Protein AF-A0A947EBZ7-F1 (afdb_monomer)

Mean predicted aligned error: 15.68 Å

Radius of gyration: 31.02 Å; Cα contacts (8 Å, |Δi|>4): 102; chains: 1; bounding box: 80×45×99 Å

Sequence (165 aa):
SNILIIAGIWMVAAGWEKVYGSQGKLVTDGIYRYMRHPQYTGIFVITLGFMIQWPTLATMLLWPFVIWMYVRLAKREERDVLQQYPEYRAYMNRTPRFVPRLFVGPHSPPQTPMLLLLIIAVAVTGTVHDRALSLGPAFGAAREAGSYHECDPINHKGAHHGPQI

Secondary structure (DSSP, 8-state):
-HHHHHHHHHHHHHHHHHHHHTTTSPP-SGGGGT-S-HHHHHHHHHHHHHHHHS--HHHHHHHHHHHHHHHHHHHHHHHHHHHH-TTHHHHHHHS-SSS-GGGS-S---S--SHHHHHHHHHHHHHHHHHHHHTT-TTSSTTSGGG-------------------

pLDDT: mean 73.31, std 17.12, range [41.16, 92.62]

Nearest PDB structures (foldseek):
  6x89-assembly1_4L  TM=7.350E-01  e=6.596E+00  Vigna radiata
  7ar7-assembly1_K  TM=5.983E-01  e=7.420E+00  Arabidopsis thaliana
  8qby-assembly1_K  TM=4.920E-01  e=5.863E+00  Paracoccus denitrificans PD1222

Solvent-accessible surface area (backbone atoms only — not comparable to full-atom values): 10001 Å² total; per-residue (Å²): 80,68,69,39,33,53,53,10,52,50,31,29,52,58,38,46,55,54,54,65,71,40,76,82,52,92,79,58,60,77,72,38,49,38,11,70,35,43,34,60,41,9,51,52,36,28,53,49,17,50,36,71,73,61,76,39,74,67,52,67,58,45,50,60,52,50,50,53,52,51,54,54,48,53,56,50,52,54,50,56,47,41,73,77,35,68,70,47,55,64,49,56,76,73,24,40,59,58,66,42,52,94,82,46,73,101,77,81,77,81,97,73,58,67,70,58,53,49,54,52,52,52,58,5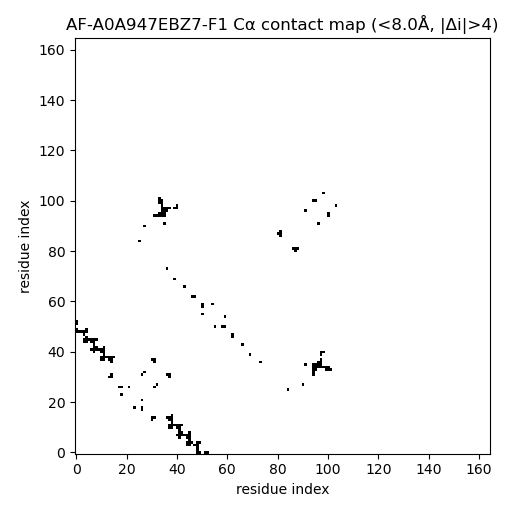8,55,53,65,63,56,62,69,62,62,77,72,56,83,74,70,64,72,64,66,72,76,72,78,76,87,89,80,82,85,78,88,80,84,79,92,77,81,85,87,82,135

Structure (mmCIF, N/CA/C/O backbone):
data_AF-A0A947EBZ7-F1
#
_entry.id   AF-A0A947EBZ7-F1
#
loop_
_atom_site.group_PDB
_atom_site.id
_atom_site.type_symbol
_atom_site.label_atom_id
_atom_site.label_alt_id
_atom_site.label_comp_id
_atom_site.label_asym_id
_atom_site.label_entity_id
_atom_site.label_seq_id
_atom_site.pdbx_PDB_ins_code
_atom_site.Cartn_x
_atom_site.Cartn_y
_atom_site.Cartn_z
_atom_site.occupancy
_atom_site.B_iso_or_equiv
_atom_site.auth_seq_id
_atom_site.auth_comp_id
_atom_site.auth_asym_id
_atom_site.auth_atom_id
_atom_site.pdbx_PDB_model_num
ATOM 1 N N . SER A 1 1 ? 0.315 -2.366 -18.846 1.00 77.00 1 SER A N 1
ATOM 2 C CA . SER A 1 1 ? 0.779 -1.7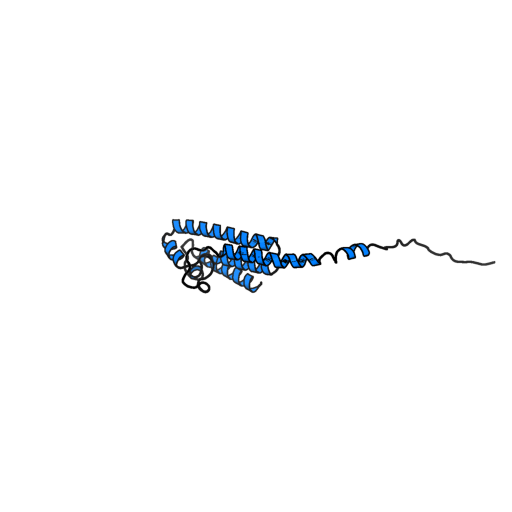06 -17.606 1.00 77.00 1 SER A CA 1
ATOM 3 C C . SER A 1 1 ? -0.085 -0.508 -17.217 1.00 77.00 1 SER 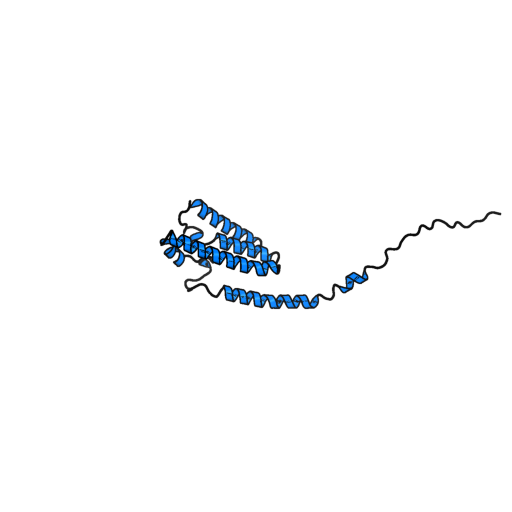A C 1
ATOM 5 O O . SER A 1 1 ? -0.487 -0.440 -16.065 1.00 77.00 1 SER A O 1
ATOM 7 N N . ASN A 1 2 ? -0.422 0.403 -18.141 1.00 87.25 2 ASN A N 1
ATOM 8 C CA . ASN A 1 2 ? -1.118 1.670 -17.838 1.00 87.25 2 ASN A CA 1
ATOM 9 C C . ASN A 1 2 ? -2.406 1.524 -17.010 1.00 87.25 2 ASN A C 1
ATOM 11 O O . ASN A 1 2 ? -2.602 2.276 -16.063 1.00 87.25 2 ASN A O 1
ATOM 15 N N . ILE A 1 3 ? -3.240 0.519 -17.302 1.00 92.19 3 ILE A N 1
ATOM 16 C CA . ILE A 1 3 ? -4.468 0.250 -16.531 1.00 92.19 3 ILE A CA 1
ATOM 17 C C . ILE A 1 3 ? -4.150 -0.046 -15.057 1.00 92.19 3 ILE A C 1
ATOM 19 O O . ILE A 1 3 ? -4.823 0.475 -14.175 1.00 92.19 3 ILE A O 1
ATOM 23 N N . LEU A 1 4 ? -3.104 -0.833 -14.781 1.00 87.75 4 LEU A N 1
ATOM 24 C CA . LEU A 1 4 ? -2.676 -1.142 -13.412 1.00 87.75 4 LEU A CA 1
ATOM 25 C C . LEU A 1 4 ? -2.188 0.121 -12.701 1.00 87.75 4 LEU A C 1
ATOM 27 O O . LEU A 1 4 ? -2.579 0.381 -11.571 1.00 87.75 4 LEU A O 1
ATOM 31 N N . ILE A 1 5 ? -1.381 0.936 -13.379 1.00 87.25 5 ILE A N 1
ATOM 32 C CA . ILE A 1 5 ? -0.846 2.178 -12.811 1.00 87.25 5 ILE A CA 1
ATOM 33 C C . ILE A 1 5 ? -1.988 3.138 -12.454 1.00 87.25 5 ILE A C 1
ATOM 35 O O . ILE A 1 5 ? -2.040 3.631 -11.330 1.00 87.25 5 ILE A O 1
ATOM 39 N N . ILE A 1 6 ? -2.944 3.339 -13.366 1.00 92.12 6 ILE A N 1
ATOM 40 C CA . ILE A 1 6 ? -4.117 4.194 -13.137 1.00 92.12 6 ILE A CA 1
ATOM 41 C C . ILE A 1 6 ? -4.977 3.641 -11.994 1.00 92.12 6 ILE A C 1
ATOM 43 O O . ILE A 1 6 ? -5.335 4.385 -11.082 1.00 92.12 6 ILE A O 1
ATOM 47 N N . ALA A 1 7 ? -5.269 2.337 -11.999 1.00 90.38 7 ALA A N 1
ATOM 48 C CA . ALA A 1 7 ? -6.051 1.699 -10.943 1.00 90.38 7 ALA A CA 1
ATOM 49 C C . ALA A 1 7 ? -5.368 1.823 -9.572 1.00 90.38 7 ALA A C 1
ATOM 51 O O . ALA A 1 7 ? -6.016 2.133 -8.574 1.00 90.38 7 ALA A O 1
ATOM 52 N N . GLY A 1 8 ? -4.052 1.625 -9.517 1.00 87.62 8 GLY A N 1
ATOM 53 C CA . GLY A 1 8 ? -3.290 1.742 -8.285 1.00 87.62 8 GLY A CA 1
ATOM 54 C C . GLY A 1 8 ? -3.192 3.185 -7.778 1.00 87.62 8 GLY A C 1
ATOM 55 O O . GLY A 1 8 ? -3.354 3.402 -6.579 1.00 87.62 8 GLY A O 1
ATOM 56 N N . ILE A 1 9 ? -3.026 4.179 -8.663 1.00 91.06 9 ILE A N 1
ATOM 57 C CA . ILE A 1 9 ? -3.091 5.606 -8.291 1.00 91.06 9 ILE A CA 1
ATOM 58 C C . ILE A 1 9 ? -4.461 5.935 -7.700 1.00 91.06 9 ILE A C 1
ATOM 60 O O . ILE A 1 9 ? -4.542 6.559 -6.642 1.00 91.06 9 ILE A O 1
ATOM 64 N N . TRP A 1 10 ? -5.534 5.468 -8.341 1.00 92.62 10 TRP A N 1
ATOM 65 C CA . TRP A 1 10 ? -6.891 5.663 -7.841 1.00 92.62 10 TRP A CA 1
ATOM 66 C C . TRP A 1 10 ? -7.080 5.056 -6.441 1.00 92.62 10 TRP A C 1
ATOM 68 O O . TRP A 1 10 ? -7.636 5.710 -5.561 1.00 92.62 10 TRP A O 1
ATOM 78 N N . MET A 1 11 ? -6.552 3.852 -6.187 1.00 87.56 11 MET A N 1
ATOM 79 C CA . MET A 1 11 ? -6.610 3.226 -4.858 1.00 87.56 11 MET A CA 1
ATOM 80 C C . MET A 1 11 ? -5.853 4.018 -3.786 1.00 87.56 11 MET A C 1
ATOM 82 O O . MET A 1 11 ? -6.334 4.126 -2.656 1.00 87.56 11 MET A O 1
ATOM 86 N N . VAL A 1 12 ? -4.684 4.573 -4.123 1.00 87.31 12 VAL A N 1
ATOM 87 C CA . VAL A 1 12 ? -3.914 5.428 -3.205 1.00 87.31 12 VAL A CA 1
ATOM 88 C C . VAL A 1 12 ? -4.694 6.699 -2.885 1.00 87.31 12 VAL A C 1
ATOM 90 O O . VAL A 1 12 ? -4.869 7.015 -1.709 1.00 87.31 12 VAL A O 1
ATOM 93 N N . ALA A 1 13 ? -5.220 7.378 -3.907 1.00 86.31 13 ALA A N 1
ATOM 94 C CA . ALA A 1 13 ? -6.002 8.598 -3.741 1.00 86.31 13 ALA A CA 1
ATOM 95 C C . ALA A 1 13 ? -7.244 8.364 -2.864 1.00 86.31 13 ALA A C 1
ATOM 97 O O . ALA A 1 13 ? -7.435 9.062 -1.870 1.00 86.31 13 ALA A O 1
ATOM 98 N N . ALA A 1 14 ? -8.025 7.319 -3.160 1.00 84.94 14 ALA A N 1
ATOM 99 C CA . ALA A 1 14 ? -9.212 6.956 -2.385 1.00 84.94 14 ALA A CA 1
ATOM 100 C C . ALA A 1 14 ? -8.879 6.566 -0.931 1.00 84.94 14 ALA A C 1
ATOM 102 O O . ALA A 1 14 ? -9.642 6.855 -0.006 1.00 84.94 14 ALA A O 1
ATOM 103 N N . GLY A 1 15 ? -7.738 5.903 -0.711 1.00 83.00 15 GLY A N 1
ATOM 104 C CA . GLY A 1 15 ? -7.257 5.556 0.626 1.00 83.00 15 GLY A CA 1
ATOM 105 C C . GLY A 1 15 ? -6.858 6.783 1.449 1.00 83.00 15 GLY A C 1
ATOM 106 O O . GLY A 1 15 ? -7.205 6.859 2.628 1.00 83.00 15 GLY A O 1
ATOM 107 N N . TRP A 1 16 ? -6.159 7.739 0.832 1.00 84.62 16 TRP A N 1
ATOM 108 C CA . TRP A 1 16 ? -5.718 8.981 1.472 1.00 84.62 16 TRP A CA 1
ATOM 109 C C . TRP A 1 16 ? -6.872 9.928 1.785 1.00 84.62 16 TRP A C 1
ATOM 111 O O . TRP A 1 16 ? -6.951 10.407 2.914 1.00 84.62 16 TRP A O 1
ATOM 121 N N . GLU A 1 17 ? -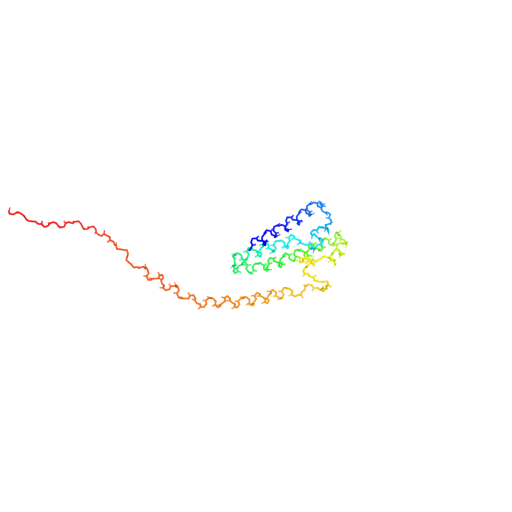7.793 10.151 0.845 1.00 84.62 17 GLU A N 1
ATOM 122 C CA . GLU A 1 17 ? -8.967 11.012 1.051 1.00 84.62 17 GLU A CA 1
ATOM 123 C C . GLU A 1 17 ? -9.732 10.614 2.321 1.00 84.62 17 GLU A C 1
ATOM 125 O O . GLU A 1 17 ? -10.079 11.452 3.155 1.00 84.62 17 GLU A O 1
ATOM 130 N N . LYS A 1 18 ? -9.914 9.306 2.521 1.00 83.56 18 LYS A N 1
ATOM 131 C CA . LYS A 1 18 ? -10.611 8.759 3.684 1.00 83.56 18 LYS A CA 1
ATOM 132 C C . LYS A 1 18 ? -9.839 8.914 4.996 1.00 83.56 18 LYS A C 1
ATOM 134 O O . LYS A 1 18 ? -10.460 9.224 6.007 1.00 83.56 18 LYS A O 1
ATOM 139 N N . VAL A 1 19 ? -8.519 8.717 4.998 1.00 79.94 19 VAL A N 1
ATOM 140 C CA . VAL A 1 19 ? -7.691 8.825 6.219 1.00 79.94 19 VAL A CA 1
ATOM 141 C C . VAL A 1 19 ? -7.518 10.277 6.652 1.00 79.94 19 VAL A C 1
ATOM 143 O O . VAL A 1 19 ? -7.682 10.588 7.828 1.00 79.94 19 VAL A O 1
ATOM 146 N N . TYR A 1 20 ? -7.228 11.184 5.718 1.00 78.75 20 TYR A N 1
ATOM 147 C CA . TYR A 1 20 ? -7.087 12.606 6.038 1.00 78.75 20 TYR A CA 1
ATOM 148 C C . TYR A 1 20 ? -8.436 13.245 6.383 1.00 78.75 20 TYR A C 1
ATOM 150 O O . TYR A 1 20 ? -8.516 14.057 7.306 1.00 78.75 20 TYR A O 1
ATOM 158 N N . GLY A 1 21 ? -9.511 12.831 5.707 1.00 78.38 21 GLY A N 1
ATOM 159 C CA . GLY A 1 21 ? -10.865 13.298 5.993 1.00 78.38 21 GLY A CA 1
ATOM 160 C C . GLY A 1 21 ? -11.409 12.854 7.355 1.00 78.38 21 GLY A C 1
ATOM 161 O O . GLY A 1 21 ? -12.339 13.475 7.864 1.00 78.38 21 GLY A O 1
ATOM 162 N N . SER A 1 22 ? -10.840 11.816 7.980 1.00 78.50 22 SER A N 1
ATOM 163 C CA . SER A 1 22 ? -11.342 11.299 9.259 1.00 78.50 22 SER A CA 1
ATOM 164 C C . SER A 1 22 ? -10.804 12.018 10.495 1.00 78.50 22 SER A C 1
ATOM 166 O O . SER A 1 22 ? -11.269 11.728 11.599 1.00 78.50 22 SER A O 1
ATOM 168 N N . GLN A 1 23 ? -9.848 12.943 10.338 1.00 79.31 23 GLN A N 1
ATOM 169 C CA . GLN A 1 23 ? -9.238 13.704 11.440 1.00 79.31 23 GLN A CA 1
ATOM 170 C C . GLN A 1 23 ? -8.762 12.811 12.606 1.00 79.31 23 GLN A C 1
ATOM 172 O O . GLN A 1 23 ? -8.937 13.144 13.776 1.00 79.31 23 GLN A O 1
ATOM 177 N N . GLY A 1 24 ? -8.198 11.640 12.292 1.00 75.25 24 GLY A N 1
ATOM 178 C CA . GLY A 1 24 ? -7.694 10.695 13.296 1.00 75.25 24 GLY A CA 1
ATOM 179 C C . GLY A 1 24 ? -8.754 9.774 13.909 1.00 75.25 24 GLY A C 1
ATOM 180 O O . GLY A 1 24 ? -8.439 9.012 14.817 1.00 75.25 24 GLY A O 1
ATOM 181 N N . LYS A 1 25 ? -10.000 9.796 13.421 1.00 82.44 25 LYS A N 1
ATOM 182 C CA . LYS A 1 25 ? -11.020 8.805 13.795 1.00 82.44 25 LYS A CA 1
ATOM 183 C C . LYS A 1 25 ? -10.840 7.508 13.015 1.00 82.44 25 LYS A C 1
ATOM 185 O O . LYS A 1 25 ? -10.371 7.509 11.872 1.00 82.44 25 LYS A O 1
ATOM 190 N N . LEU A 1 26 ? -11.288 6.407 13.617 1.00 84.88 26 LEU A N 1
ATOM 191 C CA . LEU A 1 26 ? -11.256 5.093 12.992 1.00 84.88 26 LEU A CA 1
ATOM 192 C C . LEU A 1 26 ? -12.166 5.039 11.752 1.00 84.88 26 LEU A C 1
ATOM 194 O O . LEU A 1 26 ? -13.382 5.203 11.847 1.00 84.88 26 LEU A O 1
ATOM 198 N N . VAL A 1 27 ? -11.573 4.745 10.593 1.00 86.00 27 VAL A N 1
ATOM 199 C CA . VAL A 1 27 ? -12.273 4.624 9.305 1.00 86.00 27 VAL A CA 1
ATOM 200 C C . VAL A 1 27 ? -12.534 3.158 8.987 1.00 86.00 27 VAL A C 1
ATOM 202 O O . VAL A 1 27 ? -11.610 2.346 8.945 1.00 86.00 27 VAL A O 1
ATOM 205 N N . THR A 1 28 ? -13.796 2.809 8.734 1.00 86.50 28 THR A N 1
ATOM 206 C CA . THR A 1 28 ? -14.186 1.438 8.342 1.00 86.50 28 THR A CA 1
ATOM 207 C C . THR A 1 28 ? -15.195 1.390 7.189 1.00 86.50 28 THR A C 1
ATOM 209 O O . THR A 1 28 ? -15.677 0.313 6.833 1.00 86.50 28 THR A O 1
ATOM 212 N N . ASP A 1 29 ? -15.514 2.540 6.593 1.00 84.31 29 ASP A N 1
ATOM 213 C CA . ASP A 1 29 ? -16.499 2.719 5.529 1.00 84.31 29 ASP A CA 1
ATOM 214 C C . ASP A 1 29 ? -15.853 2.892 4.139 1.00 84.31 29 ASP A C 1
ATOM 216 O O . ASP A 1 29 ? -14.633 2.967 3.977 1.00 84.31 29 ASP A O 1
ATOM 220 N N . GLY A 1 30 ? -16.686 2.927 3.095 1.00 86.25 30 GLY A N 1
ATOM 221 C CA . GLY A 1 30 ? -16.230 3.112 1.715 1.00 86.25 30 GLY A CA 1
ATOM 222 C C . GLY A 1 30 ? -15.259 2.017 1.263 1.00 86.25 30 GLY A C 1
ATOM 223 O O . GLY A 1 30 ? -15.546 0.827 1.399 1.00 86.25 30 GLY A O 1
ATOM 224 N N . ILE A 1 31 ? -14.098 2.416 0.737 1.00 84.12 31 ILE A N 1
ATOM 225 C CA . ILE A 1 31 ? -13.056 1.487 0.273 1.00 84.12 31 ILE A CA 1
ATOM 226 C C . ILE A 1 31 ? -12.484 0.622 1.414 1.00 84.12 31 ILE A C 1
ATOM 228 O O . ILE A 1 31 ? -12.166 -0.550 1.197 1.00 84.12 31 ILE A O 1
ATOM 232 N N . TYR A 1 32 ? -12.468 1.146 2.648 1.00 85.50 32 TYR A N 1
ATOM 233 C CA . TYR A 1 32 ? -12.021 0.420 3.840 1.00 85.50 32 TYR A CA 1
ATOM 234 C C . TYR A 1 32 ? -12.979 -0.719 4.226 1.00 85.50 32 TYR A C 1
ATOM 236 O O . TYR A 1 32 ? -12.585 -1.691 4.861 1.00 85.50 32 TYR A O 1
ATOM 244 N N . ARG A 1 33 ? -14.230 -0.711 3.750 1.00 85.25 33 ARG A N 1
ATOM 245 C CA . ARG A 1 33 ? -15.139 -1.854 3.937 1.00 85.25 33 ARG A CA 1
ATOM 246 C C . ARG A 1 33 ? -14.614 -3.132 3.270 1.00 85.25 33 ARG A C 1
ATOM 248 O O . ARG A 1 33 ? -14.905 -4.229 3.742 1.00 85.25 33 ARG A O 1
ATOM 255 N N . TYR A 1 34 ? -13.862 -2.998 2.177 1.00 83.56 34 TYR A N 1
ATOM 256 C CA . TYR A 1 34 ? -13.420 -4.128 1.359 1.00 83.56 34 TYR A CA 1
ATOM 257 C C . TYR A 1 34 ? -11.998 -4.592 1.676 1.00 83.56 34 TYR A C 1
ATOM 259 O O . TYR A 1 34 ? -11.711 -5.777 1.508 1.00 83.56 34 TYR A O 1
ATOM 267 N N . MET A 1 35 ? -11.125 -3.690 2.132 1.00 87.31 35 MET A N 1
ATOM 268 C CA . MET A 1 35 ? -9.739 -3.986 2.505 1.00 87.31 35 MET A CA 1
ATOM 269 C C . MET A 1 35 ? -9.216 -2.978 3.532 1.00 87.31 35 MET A C 1
ATOM 271 O O . MET A 1 35 ? -9.585 -1.811 3.489 1.00 87.31 35 MET A O 1
ATOM 275 N N . ARG A 1 36 ? -8.329 -3.402 4.437 1.00 89.69 36 ARG A N 1
ATOM 276 C CA . ARG A 1 36 ? -7.825 -2.528 5.512 1.00 89.69 36 ARG A CA 1
ATOM 277 C C . ARG A 1 36 ? -6.745 -1.544 5.070 1.00 89.69 36 ARG A C 1
ATOM 279 O O . ARG A 1 36 ? -6.590 -0.520 5.719 1.00 89.69 36 ARG A O 1
ATOM 286 N N . HIS A 1 37 ? -6.018 -1.857 3.997 1.00 89.50 37 HIS A N 1
ATOM 287 C CA . HIS A 1 37 ? -4.902 -1.047 3.494 1.00 89.50 37 HIS A CA 1
ATOM 288 C C . HIS A 1 37 ? -4.997 -0.829 1.973 1.00 89.50 37 HIS A C 1
ATOM 290 O O . HIS A 1 37 ? -4.175 -1.364 1.213 1.00 89.50 37 HIS A O 1
ATOM 296 N N . PRO A 1 38 ? -6.008 -0.082 1.491 1.00 89.62 38 PRO A N 1
ATOM 297 C CA . PRO A 1 38 ? -6.175 0.197 0.064 1.00 89.62 38 PRO A CA 1
ATOM 298 C C . PRO A 1 38 ? -4.996 0.953 -0.546 1.00 89.62 38 PRO A C 1
ATOM 300 O O . PRO A 1 38 ? -4.581 0.637 -1.656 1.00 89.62 38 PRO A O 1
ATOM 303 N N . GLN A 1 39 ? -4.385 1.866 0.204 1.00 88.38 39 GLN A N 1
ATOM 304 C CA . GLN A 1 39 ? -3.208 2.617 -0.216 1.00 88.38 39 GLN A CA 1
ATOM 305 C C . GLN A 1 39 ? -1.995 1.713 -0.471 1.00 88.38 39 GLN A C 1
ATOM 307 O O . GLN A 1 39 ? -1.341 1.838 -1.502 1.00 88.38 39 GLN A O 1
ATOM 312 N N . TYR A 1 40 ? -1.718 0.746 0.410 1.00 89.25 40 TYR A N 1
ATOM 313 C CA . TYR A 1 40 ? -0.602 -0.189 0.214 1.00 89.25 40 TYR A CA 1
ATOM 314 C C . TYR A 1 40 ? -0.860 -1.123 -0.958 1.00 89.25 40 TYR A C 1
ATOM 316 O O . TYR A 1 40 ? 0.033 -1.373 -1.762 1.00 89.25 40 TYR A O 1
ATOM 324 N N . THR A 1 41 ? -2.106 -1.568 -1.102 1.00 89.25 41 THR A N 1
ATOM 325 C CA . THR A 1 41 ? -2.522 -2.365 -2.257 1.00 89.25 41 THR A CA 1
ATOM 326 C C . THR A 1 41 ? -2.348 -1.574 -3.555 1.00 89.25 41 THR A C 1
ATOM 328 O O . THR A 1 41 ? -1.791 -2.101 -4.513 1.00 89.25 41 THR A O 1
ATOM 331 N N . GLY A 1 42 ? -2.713 -0.288 -3.570 1.00 88.62 42 GLY A N 1
ATOM 332 C CA . GLY A 1 42 ? -2.471 0.610 -4.698 1.00 88.62 42 GLY A CA 1
ATOM 333 C C . GLY A 1 42 ? -0.988 0.727 -5.051 1.00 88.62 42 GLY A C 1
ATOM 334 O O . GLY A 1 42 ? -0.626 0.543 -6.209 1.00 88.62 42 GLY A O 1
ATOM 335 N N . ILE A 1 43 ? -0.110 0.920 -4.060 1.00 89.38 43 ILE A N 1
ATOM 336 C CA . ILE A 1 43 ? 1.351 0.952 -4.268 1.00 89.38 43 ILE A CA 1
ATOM 337 C C . ILE A 1 43 ? 1.859 -0.367 -4.873 1.00 89.38 43 ILE A C 1
ATOM 339 O O . ILE A 1 43 ? 2.660 -0.343 -5.811 1.00 89.38 43 ILE A O 1
ATOM 343 N N . PHE A 1 44 ? 1.381 -1.523 -4.401 1.00 92.19 44 PHE A N 1
ATOM 344 C CA . PHE A 1 44 ? 1.755 -2.824 -4.971 1.00 92.19 44 PHE A CA 1
ATOM 345 C C . PHE A 1 44 ? 1.320 -2.959 -6.433 1.00 92.19 44 PHE A C 1
ATOM 347 O O . PHE A 1 44 ? 2.088 -3.451 -7.257 1.00 92.19 44 PHE A O 1
ATOM 354 N N . VAL A 1 45 ? 0.122 -2.480 -6.773 1.00 91.44 45 VAL A N 1
ATOM 355 C CA . VAL A 1 45 ? -0.403 -2.511 -8.145 1.00 91.44 45 VAL A CA 1
ATOM 356 C C . VAL A 1 45 ? 0.363 -1.548 -9.062 1.00 91.44 45 VAL A C 1
ATOM 358 O O . VAL A 1 45 ? 0.707 -1.928 -10.180 1.00 91.44 45 VAL A O 1
ATOM 361 N N . ILE A 1 46 ? 0.690 -0.336 -8.596 1.00 88.88 46 ILE A N 1
ATOM 362 C CA . ILE A 1 46 ? 1.496 0.639 -9.355 1.00 88.88 46 ILE A CA 1
ATOM 363 C C . ILE A 1 46 ? 2.877 0.056 -9.658 1.00 88.88 46 ILE A C 1
ATOM 365 O O . ILE A 1 46 ? 3.307 0.024 -10.811 1.00 88.88 46 ILE A O 1
ATOM 369 N N . THR A 1 47 ? 3.566 -0.428 -8.623 1.00 88.56 47 THR A N 1
ATOM 370 C CA . THR A 1 47 ? 4.921 -0.986 -8.747 1.00 88.56 47 THR A CA 1
ATOM 371 C C . THR A 1 47 ? 4.940 -2.244 -9.614 1.00 88.56 47 THR A C 1
ATOM 373 O O . THR A 1 47 ? 5.861 -2.411 -10.410 1.00 88.56 47 THR A O 1
ATOM 376 N N . LEU A 1 48 ? 3.894 -3.076 -9.556 1.00 90.62 48 LEU A N 1
ATOM 377 C CA . LEU A 1 48 ? 3.712 -4.205 -10.471 1.00 90.62 48 LEU A CA 1
ATOM 378 C C . LEU A 1 48 ? 3.508 -3.735 -11.920 1.00 90.62 48 LEU A C 1
ATOM 380 O O . LEU A 1 48 ? 4.088 -4.297 -12.847 1.00 90.62 48 LEU A O 1
ATOM 384 N N . GLY A 1 49 ? 2.712 -2.682 -12.122 1.00 88.69 49 GLY A N 1
ATOM 385 C CA . GLY A 1 49 ? 2.499 -2.065 -13.429 1.00 88.69 49 GLY A CA 1
ATOM 386 C C . GLY A 1 49 ? 3.800 -1.571 -14.065 1.00 88.69 49 GLY A C 1
ATOM 387 O O . GLY A 1 49 ? 4.027 -1.837 -15.246 1.00 88.69 49 GLY A O 1
ATOM 388 N N . PHE A 1 50 ? 4.666 -0.923 -13.280 1.00 86.50 50 PHE A N 1
ATOM 389 C CA . PHE A 1 50 ? 6.000 -0.505 -13.724 1.00 86.50 50 PHE A CA 1
ATOM 390 C C . PHE A 1 50 ? 6.935 -1.691 -13.991 1.00 86.50 50 PHE A C 1
ATOM 392 O O . PHE A 1 50 ? 7.622 -1.694 -15.011 1.00 86.50 50 PHE A O 1
ATOM 399 N N . MET A 1 51 ? 6.914 -2.721 -13.137 1.00 87.06 51 MET A N 1
ATOM 400 C CA . MET A 1 51 ? 7.715 -3.939 -13.324 1.00 87.06 51 MET A CA 1
ATOM 401 C C . MET A 1 51 ? 7.396 -4.637 -14.654 1.00 87.06 51 MET A C 1
ATOM 403 O O . MET A 1 51 ? 8.303 -5.100 -15.333 1.00 87.06 51 MET A O 1
ATOM 407 N N . ILE A 1 52 ? 6.120 -4.678 -15.056 1.00 87.19 52 ILE A N 1
ATOM 408 C CA . ILE A 1 52 ? 5.693 -5.276 -16.334 1.00 87.19 52 ILE A CA 1
ATOM 409 C C . ILE A 1 52 ? 6.199 -4.472 -17.540 1.00 87.19 52 ILE A C 1
ATOM 411 O O . ILE A 1 52 ? 6.416 -5.041 -18.606 1.00 87.19 52 ILE A O 1
ATOM 415 N N . GLN A 1 53 ? 6.365 -3.156 -17.400 1.00 87.31 53 GLN A N 1
ATOM 416 C CA . GLN A 1 53 ? 6.776 -2.296 -18.509 1.00 87.31 53 GLN A CA 1
ATOM 417 C C . GLN A 1 53 ? 8.282 -2.368 -18.785 1.00 87.31 53 GLN A C 1
ATOM 419 O O . GLN A 1 53 ? 8.681 -2.319 -19.944 1.00 87.31 53 GLN A O 1
ATOM 424 N N . TRP A 1 54 ? 9.093 -2.520 -17.735 1.00 87.06 54 TRP A N 1
ATOM 425 C CA . TRP A 1 54 ? 10.549 -2.650 -17.823 1.00 87.06 54 TRP A CA 1
ATOM 426 C C . TRP A 1 54 ? 11.047 -3.714 -16.837 1.00 87.06 54 TRP A C 1
ATOM 428 O O . TRP A 1 54 ? 11.564 -3.370 -15.768 1.00 87.06 54 TRP A O 1
ATOM 438 N N . PRO A 1 55 ? 10.877 -5.011 -17.157 1.00 86.19 55 PRO A N 1
ATOM 439 C CA . PRO A 1 55 ? 11.262 -6.089 -16.258 1.00 86.19 55 PRO A CA 1
ATOM 440 C C . PRO A 1 55 ? 12.787 -6.177 -16.181 1.00 86.19 55 PRO A C 1
ATOM 442 O O . PRO A 1 55 ? 13.447 -6.735 -17.053 1.00 86.19 55 PRO A O 1
ATOM 445 N N . THR A 1 56 ? 13.357 -5.613 -15.119 1.00 89.75 56 THR A N 1
ATOM 446 C CA . THR A 1 56 ? 14.780 -5.756 -14.790 1.00 89.75 56 THR A CA 1
ATOM 447 C C . THR A 1 56 ? 14.946 -6.722 -13.625 1.00 89.75 56 THR A C 1
ATOM 449 O O . THR A 1 56 ? 14.095 -6.778 -12.729 1.00 89.75 56 THR A O 1
ATOM 452 N N . LEU A 1 57 ? 16.072 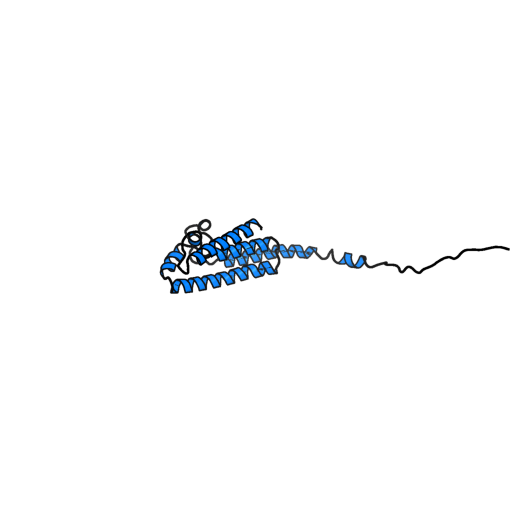-7.438 -13.580 1.00 86.88 57 LEU A N 1
ATOM 453 C CA . LEU A 1 57 ? 16.390 -8.341 -12.469 1.00 86.88 57 LEU A CA 1
ATOM 454 C C . LEU A 1 57 ? 16.327 -7.615 -11.113 1.00 86.88 57 LEU A C 1
ATOM 456 O O . LEU A 1 57 ? 15.778 -8.140 -10.147 1.00 86.88 57 LEU A O 1
ATOM 460 N N . ALA A 1 58 ? 16.7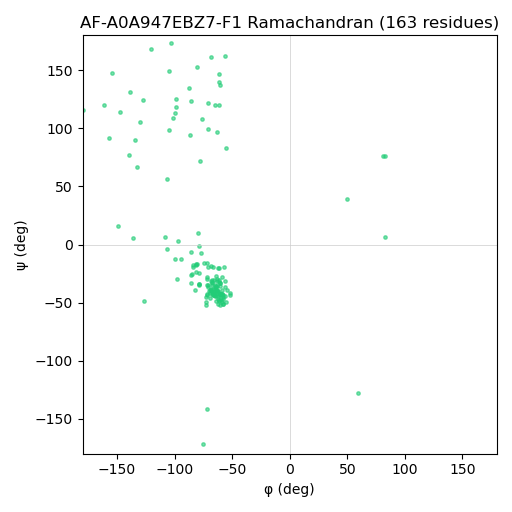97 -6.364 -11.072 1.00 84.81 58 ALA A N 1
ATOM 461 C CA . ALA A 1 58 ? 16.688 -5.503 -9.900 1.00 84.81 58 ALA A CA 1
ATOM 462 C C . ALA A 1 58 ? 15.225 -5.301 -9.472 1.00 84.81 58 ALA A C 1
ATOM 464 O O . ALA A 1 58 ? 14.889 -5.545 -8.316 1.00 84.81 58 ALA A O 1
ATOM 465 N N . THR A 1 59 ? 14.331 -4.918 -10.391 1.00 84.62 59 THR A N 1
ATOM 466 C CA . THR A 1 59 ? 12.903 -4.736 -10.068 1.00 84.62 59 THR A CA 1
ATOM 467 C C . THR A 1 59 ? 12.215 -6.032 -9.644 1.00 84.62 59 THR A C 1
ATOM 469 O O . THR A 1 59 ? 11.406 -6.003 -8.722 1.00 84.62 59 THR A O 1
ATOM 472 N N . MET A 1 60 ? 12.572 -7.173 -10.242 1.00 87.31 60 MET A N 1
ATOM 473 C CA . MET A 1 60 ? 11.996 -8.475 -9.885 1.00 87.31 60 MET A CA 1
ATOM 474 C C . MET A 1 60 ? 12.394 -8.926 -8.474 1.00 87.31 60 MET A C 1
ATOM 476 O O . MET A 1 60 ? 11.589 -9.553 -7.793 1.00 87.31 60 MET A O 1
ATOM 480 N N . LEU A 1 61 ? 13.603 -8.586 -8.014 1.00 90.12 61 LEU A N 1
ATOM 481 C CA . LEU A 1 61 ? 14.064 -8.876 -6.651 1.00 90.12 61 LEU A CA 1
ATOM 482 C C . LEU A 1 61 ? 13.564 -7.849 -5.628 1.00 90.12 61 LEU A C 1
ATOM 484 O O . LEU A 1 61 ? 13.185 -8.207 -4.512 1.00 90.12 61 LEU A O 1
ATOM 488 N N . LEU A 1 62 ? 13.534 -6.569 -5.999 1.00 88.06 62 LEU A N 1
ATOM 489 C CA . LEU A 1 62 ? 13.108 -5.493 -5.105 1.00 88.06 62 LEU A CA 1
ATOM 490 C C . LEU A 1 62 ? 11.602 -5.510 -4.846 1.00 88.06 62 LEU A C 1
ATOM 492 O O . LEU A 1 62 ? 11.174 -5.214 -3.734 1.00 88.06 62 LEU A O 1
ATOM 496 N N . TRP A 1 63 ? 10.784 -5.877 -5.830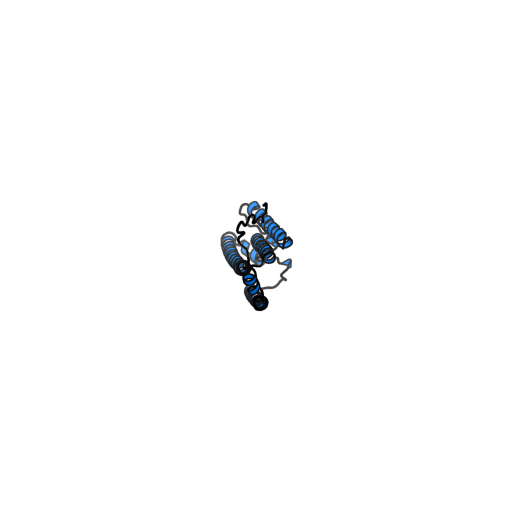 1.00 90.44 63 TRP A N 1
ATOM 497 C CA . TRP A 1 63 ? 9.330 -5.888 -5.676 1.00 90.44 63 TRP A CA 1
ATOM 498 C C . TRP A 1 63 ? 8.821 -6.787 -4.525 1.00 90.44 63 TRP A C 1
ATOM 500 O O . TRP A 1 63 ? 8.098 -6.280 -3.659 1.00 90.44 63 TRP A O 1
ATOM 510 N N . PRO A 1 64 ? 9.217 -8.073 -4.402 1.00 88.56 64 PRO A N 1
ATOM 511 C CA . PRO A 1 64 ? 8.818 -8.898 -3.260 1.00 88.56 64 PRO A CA 1
ATOM 512 C C . PRO A 1 64 ? 9.401 -8.393 -1.930 1.00 88.56 64 PRO A C 1
ATOM 514 O O . PRO A 1 64 ? 8.746 -8.520 -0.893 1.00 88.56 64 PRO A O 1
ATOM 517 N N . PHE A 1 65 ? 10.587 -7.773 -1.942 1.00 88.75 65 PHE A N 1
ATOM 518 C CA . PHE A 1 65 ? 11.162 -7.134 -0.755 1.00 88.75 65 PHE A CA 1
ATOM 519 C C . PHE A 1 65 ? 10.310 -5.948 -0.274 1.00 88.75 65 PHE A C 1
ATOM 521 O O . PHE A 1 65 ? 10.001 -5.849 0.916 1.00 88.75 65 PHE A O 1
ATOM 528 N N . VAL A 1 66 ? 9.858 -5.091 -1.196 1.00 87.00 66 VAL A N 1
ATOM 529 C CA . VAL A 1 66 ? 8.943 -3.979 -0.901 1.00 87.00 66 VAL A CA 1
ATOM 530 C C . VAL A 1 66 ? 7.642 -4.512 -0.304 1.00 87.00 66 VAL A C 1
ATOM 532 O O . VAL A 1 66 ? 7.230 -4.049 0.759 1.00 87.00 66 VAL A O 1
ATOM 535 N N . ILE A 1 67 ? 7.030 -5.536 -0.907 1.00 89.44 67 ILE A N 1
ATOM 536 C CA . ILE A 1 67 ? 5.821 -6.161 -0.347 1.00 89.44 67 ILE A CA 1
ATOM 537 C C . ILE A 1 67 ? 6.062 -6.633 1.080 1.00 89.44 67 ILE A C 1
ATOM 539 O O . ILE A 1 67 ? 5.278 -6.318 1.975 1.00 89.44 67 ILE A O 1
ATOM 543 N N . TRP A 1 68 ? 7.150 -7.364 1.316 1.00 87.31 68 TRP A N 1
ATOM 544 C CA . TRP A 1 68 ? 7.477 -7.868 2.644 1.00 87.31 68 TRP A CA 1
ATOM 545 C C . TRP A 1 68 ? 7.602 -6.739 3.677 1.00 87.31 68 TRP A C 1
ATOM 547 O O . TRP A 1 68 ? 7.021 -6.826 4.765 1.00 87.31 68 TRP A O 1
ATOM 557 N N . MET A 1 69 ? 8.296 -5.654 3.324 1.00 87.75 69 MET A N 1
ATOM 558 C CA . MET A 1 69 ? 8.465 -4.489 4.189 1.00 87.75 69 MET A CA 1
ATOM 559 C C . MET A 1 69 ? 7.116 -3.837 4.528 1.00 87.75 69 MET A C 1
ATOM 561 O O . MET A 1 69 ? 6.820 -3.617 5.704 1.00 87.75 69 MET A O 1
ATOM 565 N N . TYR A 1 70 ? 6.267 -3.590 3.529 1.00 86.50 70 TYR A N 1
ATOM 566 C CA . TYR A 1 70 ? 4.952 -2.976 3.733 1.00 86.50 70 TYR A CA 1
ATOM 567 C C . TYR A 1 70 ? 3.993 -3.882 4.509 1.00 86.50 70 TYR A C 1
ATOM 569 O O . TYR A 1 70 ? 3.233 -3.406 5.349 1.00 86.50 70 TYR A O 1
ATOM 577 N N . VAL A 1 71 ? 4.054 -5.202 4.315 1.00 87.44 71 VAL A N 1
ATOM 578 C CA . VAL A 1 71 ? 3.282 -6.157 5.126 1.00 87.44 71 VAL A CA 1
ATOM 579 C C . VAL A 1 71 ? 3.700 -6.082 6.594 1.00 87.44 71 VAL A C 1
ATOM 581 O O . VAL A 1 71 ? 2.851 -6.155 7.487 1.00 87.44 71 VAL A O 1
ATOM 584 N N . ARG A 1 72 ? 5.001 -5.941 6.868 1.00 88.12 72 ARG A N 1
ATOM 585 C CA . ARG A 1 72 ? 5.514 -5.771 8.232 1.00 88.12 72 ARG A CA 1
ATOM 586 C C . ARG A 1 72 ? 5.049 -4.449 8.838 1.00 88.12 72 ARG A C 1
ATOM 588 O O . ARG A 1 72 ? 4.656 -4.444 10.002 1.00 88.12 72 ARG A O 1
ATOM 595 N N . LEU A 1 73 ? 5.079 -3.371 8.058 1.00 87.12 73 LEU A N 1
ATOM 596 C CA . LEU A 1 73 ? 4.623 -2.050 8.480 1.00 87.12 73 LEU A CA 1
ATOM 597 C C . LEU A 1 73 ? 3.127 -2.062 8.811 1.00 87.12 73 LEU A C 1
ATOM 599 O O . LEU A 1 73 ?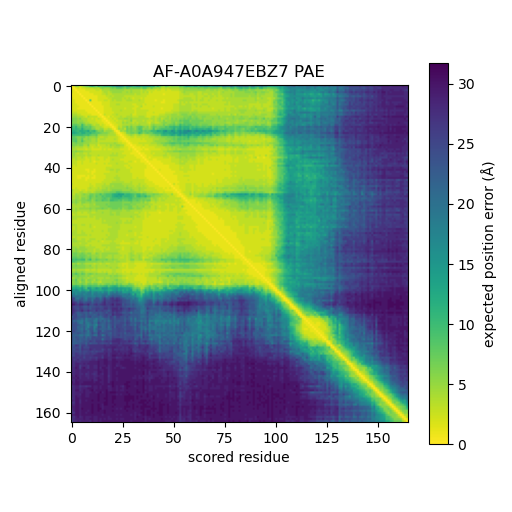 2.760 -1.753 9.939 1.00 87.12 73 LEU A O 1
ATOM 603 N N . ALA A 1 74 ? 2.292 -2.579 7.909 1.00 87.31 74 ALA A N 1
ATOM 604 C CA . ALA A 1 74 ? 0.852 -2.719 8.122 1.00 87.31 74 ALA A CA 1
ATOM 605 C C . ALA A 1 74 ? 0.517 -3.536 9.382 1.00 87.31 74 ALA A C 1
ATOM 607 O O . ALA A 1 74 ? -0.437 -3.238 10.093 1.00 87.31 74 ALA A O 1
ATOM 608 N N . LYS A 1 75 ? 1.305 -4.575 9.696 1.00 88.19 75 LYS A N 1
ATOM 609 C CA . LYS A 1 75 ? 1.136 -5.355 10.935 1.00 88.19 75 LYS A CA 1
ATOM 610 C C . LYS A 1 75 ? 1.484 -4.565 12.196 1.00 88.19 75 LYS A C 1
ATOM 612 O O . LYS A 1 75 ? 0.933 -4.886 13.243 1.00 88.19 75 LYS A O 1
ATOM 617 N N . ARG A 1 76 ? 2.431 -3.626 12.128 1.00 87.38 76 ARG A N 1
ATOM 618 C CA . ARG A 1 76 ? 2.764 -2.741 13.254 1.00 87.38 76 ARG A CA 1
ATOM 619 C C . ARG A 1 76 ? 1.651 -1.720 13.450 1.00 87.38 76 ARG A C 1
ATOM 621 O O . ARG A 1 76 ? 1.083 -1.684 14.528 1.00 87.38 76 ARG A O 1
ATOM 628 N N . GLU A 1 77 ? 1.227 -1.061 12.376 1.00 88.00 77 GLU A N 1
ATOM 629 C CA . GLU A 1 77 ? 0.107 -0.113 12.409 1.00 88.00 77 GLU A CA 1
ATOM 630 C C . GLU A 1 77 ? -1.178 -0.753 12.941 1.00 88.00 77 GLU A C 1
ATOM 632 O O . GLU A 1 77 ? -1.837 -0.192 13.806 1.00 88.00 77 GLU A O 1
ATOM 637 N N . GLU A 1 78 ? -1.516 -1.971 12.501 1.00 90.31 78 GLU A N 1
ATOM 638 C CA . GLU A 1 78 ? -2.677 -2.697 13.035 1.00 90.31 78 GLU A CA 1
ATOM 639 C C . GLU A 1 78 ? -2.562 -2.964 14.545 1.00 90.31 78 GLU A C 1
ATOM 641 O O . GLU A 1 78 ? -3.580 -2.991 15.231 1.00 90.31 78 GLU A O 1
ATOM 646 N N . ARG A 1 79 ? -1.352 -3.178 15.080 1.00 90.00 79 ARG A N 1
ATOM 647 C CA . ARG A 1 79 ? -1.147 -3.370 16.526 1.00 90.00 79 ARG A CA 1
ATOM 648 C C . ARG A 1 79 ? -1.328 -2.064 17.285 1.00 90.00 79 ARG A C 1
ATOM 650 O O . ARG A 1 79 ? -1.991 -2.082 18.315 1.00 90.00 79 ARG A O 1
ATOM 657 N N . ASP A 1 80 ? -0.789 -0.971 16.762 1.00 88.88 80 ASP A N 1
ATOM 658 C CA . ASP A 1 80 ? -0.887 0.348 17.386 1.00 88.88 80 ASP A CA 1
ATOM 659 C C . ASP A 1 80 ? -2.352 0.824 17.394 1.00 88.88 80 ASP A C 1
ATOM 661 O O . ASP A 1 80 ? -2.883 1.228 18.427 1.00 88.88 80 ASP A O 1
ATOM 665 N N . VAL A 1 81 ? -3.070 0.635 16.280 1.00 88.50 81 VAL A N 1
ATOM 666 C CA . VAL A 1 81 ? -4.510 0.924 16.186 1.00 88.50 81 VAL A CA 1
ATOM 667 C C . VAL A 1 81 ? -5.326 0.032 17.123 1.00 88.50 81 VAL A C 1
ATOM 669 O O . VAL A 1 81 ? -6.255 0.522 17.754 1.00 88.50 81 VAL A O 1
ATOM 672 N N . LEU A 1 82 ? -4.989 -1.256 17.270 1.00 90.75 82 LEU A N 1
ATOM 673 C CA . LEU A 1 82 ? -5.662 -2.143 18.232 1.00 90.75 82 LEU A CA 1
ATOM 674 C C . LEU A 1 82 ? -5.476 -1.707 19.689 1.00 90.75 82 LEU A C 1
ATOM 676 O O . LEU A 1 82 ? -6.351 -1.987 20.507 1.00 90.75 82 LEU A O 1
ATOM 680 N N . GLN A 1 83 ? -4.344 -1.084 20.025 1.00 90.75 83 GLN A N 1
ATOM 681 C CA . GLN A 1 83 ? -4.103 -0.552 21.368 1.00 90.75 83 GLN A CA 1
ATOM 682 C C . GLN A 1 83 ? -4.972 0.677 21.645 1.00 90.75 83 GLN A C 1
ATOM 684 O O . GLN A 1 83 ? -5.431 0.853 22.770 1.00 90.75 83 GLN A O 1
ATOM 689 N N . GLN A 1 84 ? -5.220 1.498 20.623 1.00 89.00 84 GLN A N 1
ATOM 690 C CA . GLN A 1 84 ? -6.022 2.713 20.743 1.00 89.00 84 GLN A CA 1
ATOM 691 C C . GLN A 1 84 ? -7.534 2.462 20.594 1.00 89.00 84 GLN A C 1
ATOM 693 O O . GLN A 1 84 ? -8.329 3.127 21.252 1.00 89.00 84 GLN A O 1
ATOM 698 N N . TYR A 1 85 ? -7.928 1.493 19.761 1.00 89.81 85 TYR A N 1
ATOM 699 C CA . TYR A 1 85 ? -9.315 1.198 19.387 1.00 89.81 85 TYR A CA 1
ATOM 700 C C . TYR A 1 85 ? -9.598 -0.314 19.458 1.00 89.81 85 TYR A C 1
ATOM 702 O O . TYR A 1 85 ? -9.439 -1.033 18.462 1.00 89.81 85 TYR A O 1
ATOM 710 N N . PRO A 1 86 ? -10.039 -0.846 20.613 1.00 88.75 86 PRO A N 1
ATOM 711 C CA . PRO A 1 86 ? -10.361 -2.267 20.771 1.00 88.75 86 PRO A CA 1
ATOM 712 C C . PRO A 1 86 ? -11.416 -2.788 19.776 1.00 88.75 86 PRO A C 1
ATOM 714 O O . PRO A 1 86 ? -11.354 -3.944 19.342 1.00 88.75 86 PRO A O 1
ATOM 717 N N . GLU A 1 87 ? -12.355 -1.937 19.352 1.00 87.25 87 GLU A N 1
ATOM 718 C CA . GLU A 1 87 ? -13.382 -2.222 18.342 1.00 87.25 87 GLU A CA 1
ATOM 719 C C . GLU A 1 87 ? -12.797 -2.552 16.959 1.00 87.25 87 GLU A C 1
ATOM 721 O O . GLU A 1 87 ? -13.436 -3.239 16.150 1.00 87.25 87 GLU A O 1
ATOM 726 N N . TYR A 1 88 ? -11.544 -2.158 16.702 1.00 87.56 88 TYR A N 1
ATOM 727 C CA . TYR A 1 88 ? -10.821 -2.502 15.482 1.00 87.56 88 TYR A CA 1
ATOM 728 C C . TYR A 1 88 ? -10.688 -4.019 15.299 1.00 87.56 88 TYR A C 1
ATOM 730 O O . TYR A 1 88 ? -10.683 -4.510 14.170 1.00 87.56 88 TYR A O 1
ATOM 738 N N . ARG A 1 89 ? -10.680 -4.804 16.386 1.00 88.62 89 ARG A N 1
ATOM 739 C CA . ARG A 1 89 ? -10.642 -6.274 16.316 1.00 88.62 89 ARG A CA 1
ATOM 740 C C . ARG A 1 89 ? -11.851 -6.853 15.578 1.00 88.62 89 ARG A C 1
ATOM 742 O O . ARG A 1 89 ? -11.690 -7.747 14.747 1.00 88.62 89 ARG A O 1
ATOM 749 N N . ALA A 1 90 ? -13.050 -6.329 15.834 1.00 88.19 90 ALA A N 1
ATOM 750 C CA . ALA A 1 90 ? -14.259 -6.761 15.133 1.00 88.19 90 ALA A CA 1
ATOM 751 C C . ALA A 1 90 ? -14.185 -6.416 13.637 1.00 88.19 90 ALA A C 1
ATOM 753 O O . ALA A 1 90 ? -14.591 -7.208 12.783 1.00 88.19 90 ALA A O 1
ATOM 754 N N . TYR A 1 91 ? -13.596 -5.263 13.309 1.00 86.88 91 TYR A N 1
ATOM 755 C CA . TYR A 1 91 ? -13.321 -4.863 11.934 1.00 86.88 91 TYR A CA 1
ATOM 756 C C . TYR A 1 91 ? -12.278 -5.767 11.247 1.00 86.88 91 TYR A C 1
ATOM 758 O O . TYR A 1 91 ? -12.486 -6.200 10.114 1.00 86.88 91 TYR A O 1
ATOM 766 N N . MET A 1 92 ? -11.208 -6.162 11.941 1.00 86.44 92 MET A N 1
ATOM 767 C CA . MET A 1 92 ? -10.205 -7.086 11.398 1.00 86.44 92 MET A CA 1
ATOM 768 C C . MET A 1 92 ? -10.777 -8.462 11.040 1.00 86.44 92 MET A C 1
ATOM 770 O O . MET A 1 92 ? -10.317 -9.081 10.078 1.00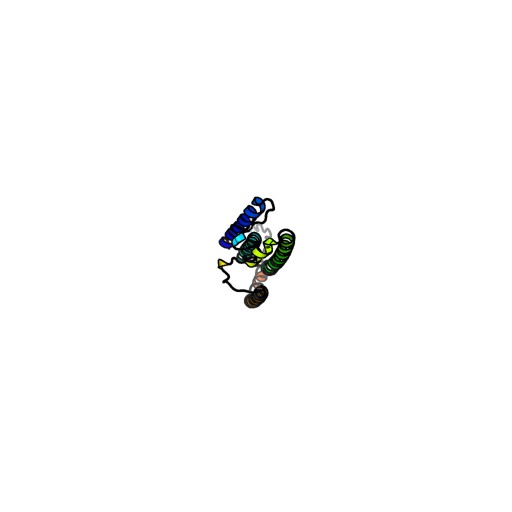 86.44 92 MET A O 1
ATOM 774 N N . ASN A 1 93 ? -11.784 -8.932 11.776 1.00 86.75 93 ASN A N 1
ATOM 775 C CA . ASN A 1 93 ? -12.440 -10.213 11.506 1.00 86.75 93 ASN A CA 1
ATOM 776 C C . ASN A 1 93 ? -13.317 -10.172 10.241 1.00 86.75 93 ASN A C 1
ATOM 778 O O . ASN A 1 93 ? -13.486 -11.183 9.553 1.00 86.75 93 ASN A O 1
ATOM 782 N N . ARG A 1 94 ? -13.871 -9.000 9.901 1.00 84.69 94 ARG A N 1
ATOM 783 C CA . ARG A 1 94 ? -14.769 -8.816 8.746 1.00 84.69 94 ARG A CA 1
ATOM 784 C C . ARG A 1 94 ? -14.096 -8.233 7.501 1.00 84.69 94 ARG A C 1
ATOM 786 O O . ARG A 1 94 ? -14.688 -8.300 6.429 1.00 84.69 94 ARG A O 1
ATOM 793 N N . THR A 1 95 ? -12.878 -7.713 7.605 1.00 83.06 95 THR A N 1
ATOM 794 C CA . THR A 1 95 ? -12.215 -7.047 6.477 1.00 83.06 95 THR A CA 1
ATOM 795 C C . THR A 1 95 ? -10.821 -7.629 6.244 1.00 83.06 95 THR A C 1
ATOM 797 O O . THR A 1 95 ? -10.009 -7.630 7.171 1.00 83.06 95 THR A O 1
ATOM 800 N N . PRO A 1 96 ? -10.502 -8.125 5.033 1.00 85.06 96 PRO A N 1
ATOM 801 C CA . PRO A 1 96 ? -9.174 -8.640 4.700 1.00 85.06 96 PRO A CA 1
ATOM 802 C C . PRO A 1 96 ? -8.130 -7.514 4.650 1.00 85.06 96 PRO A C 1
ATOM 804 O O . PRO A 1 96 ? -8.462 -6.338 4.524 1.00 85.06 96 PRO A O 1
ATOM 807 N N . ARG A 1 97 ? -6.841 -7.861 4.742 1.00 83.31 97 ARG A N 1
ATOM 808 C CA . ARG A 1 97 ? -5.770 -6.855 4.844 1.00 83.31 97 ARG A CA 1
ATOM 809 C C . ARG A 1 97 ? -5.511 -6.105 3.528 1.00 83.31 97 ARG A C 1
ATOM 811 O O . ARG A 1 97 ? -5.520 -4.880 3.541 1.00 83.31 97 ARG A O 1
ATOM 818 N N . PHE A 1 98 ? -5.304 -6.835 2.428 1.00 80.62 98 PHE A N 1
ATOM 819 C CA . PHE A 1 98 ? -4.876 -6.270 1.134 1.00 80.62 98 PHE A CA 1
ATOM 820 C C . PHE A 1 98 ? -5.791 -6.662 -0.032 1.00 80.62 98 PHE A C 1
ATOM 822 O O . PHE A 1 98 ? -6.225 -5.808 -0.792 1.00 80.62 98 PHE A O 1
ATOM 829 N N . VAL A 1 99 ? -6.126 -7.948 -0.170 1.00 75.19 99 VAL A N 1
ATOM 830 C CA . VAL A 1 99 ? -6.954 -8.422 -1.290 1.00 75.19 99 VAL A CA 1
ATOM 831 C C . VAL A 1 99 ? -8.438 -8.262 -0.943 1.00 75.19 99 VAL A C 1
ATOM 833 O O . VAL A 1 99 ? -8.862 -8.811 0.079 1.00 75.19 99 VAL A O 1
ATOM 836 N N . PRO A 1 100 ? -9.234 -7.537 -1.753 1.00 70.88 100 PRO A N 1
ATOM 837 C CA . PRO A 1 100 ? -10.652 -7.354 -1.480 1.00 70.88 100 PRO A CA 1
ATOM 838 C C . PRO A 1 100 ? -11.405 -8.687 -1.470 1.00 70.88 100 PRO A C 1
ATOM 840 O O . PRO A 1 100 ? -11.198 -9.547 -2.325 1.00 70.88 100 PRO A O 1
ATOM 843 N N . ARG A 1 101 ? -12.342 -8.828 -0.523 1.00 58.25 101 ARG A N 1
ATOM 844 C CA . ARG A 1 101 ? -13.184 -10.031 -0.348 1.00 58.25 101 ARG A CA 1
ATOM 845 C C . ARG A 1 101 ? -13.992 -10.424 -1.587 1.00 58.25 101 ARG A C 1
ATOM 847 O O . ARG A 1 101 ? -14.379 -11.576 -1.698 1.00 58.25 101 ARG A O 1
ATOM 854 N N . LEU A 1 102 ? -14.205 -9.511 -2.534 1.00 58.62 102 LEU A N 1
ATOM 855 C CA . LEU A 1 102 ? -14.849 -9.827 -3.814 1.00 58.62 102 LEU A CA 1
ATOM 856 C C . LEU A 1 102 ? -14.063 -10.869 -4.637 1.00 58.62 102 LEU A C 1
ATOM 858 O O . LEU A 1 102 ? -14.652 -11.530 -5.481 1.00 58.62 102 LEU A O 1
ATOM 862 N N . PHE A 1 103 ? -12.767 -11.057 -4.353 1.00 53.19 103 PHE A N 1
ATOM 863 C CA . PHE A 1 103 ? -11.911 -12.061 -4.996 1.00 53.19 103 PHE A CA 1
ATOM 864 C C . PHE A 1 103 ? -11.579 -13.268 -4.102 1.00 53.19 103 PHE A C 1
ATOM 866 O O . PHE A 1 103 ? -10.919 -14.196 -4.559 1.00 53.19 103 PHE A O 1
ATOM 873 N N . VAL A 1 104 ? -12.000 -13.274 -2.831 1.00 50.91 104 VAL A N 1
ATOM 874 C CA . VAL A 1 104 ? -11.644 -14.316 -1.852 1.00 50.91 104 VAL A CA 1
ATOM 875 C C . VAL A 1 104 ? -12.921 -14.804 -1.169 1.00 50.91 104 VAL A C 1
ATOM 877 O O . VAL A 1 104 ? -13.491 -14.096 -0.339 1.00 50.91 104 VAL A O 1
ATOM 880 N N . GLY A 1 105 ? -13.381 -16.005 -1.539 1.00 41.16 105 GLY A N 1
ATOM 881 C CA . GLY A 1 105 ? -14.600 -16.624 -1.008 1.00 41.16 105 GLY A CA 1
ATOM 882 C C . GLY A 1 105 ? -14.609 -16.773 0.527 1.00 41.16 105 GLY A C 1
ATOM 883 O O . GLY A 1 105 ? -13.564 -16.684 1.178 1.00 41.16 105 GLY A O 1
ATOM 884 N N . PRO A 1 106 ? -15.787 -16.987 1.142 1.00 47.00 106 PRO A N 1
ATOM 885 C CA . PRO A 1 106 ? -15.957 -16.955 2.591 1.00 47.00 106 PRO A CA 1
ATOM 886 C C . PRO A 1 106 ? -15.464 -18.247 3.267 1.00 47.00 106 PRO A C 1
ATOM 888 O O . PRO A 1 106 ? -16.272 -19.036 3.733 1.00 47.00 106 PRO A O 1
ATOM 891 N N . HIS A 1 107 ? -14.145 -18.462 3.330 1.00 53.56 107 HIS A N 1
ATOM 892 C CA . HIS A 1 107 ? -13.443 -19.281 4.337 1.00 53.56 107 HIS A CA 1
ATOM 893 C C . HIS A 1 107 ? -11.931 -19.263 4.064 1.00 53.56 107 HIS A C 1
ATOM 895 O O . HIS A 1 107 ? -11.493 -19.782 3.042 1.00 53.56 107 HIS A O 1
ATOM 901 N N . SER A 1 108 ? -11.112 -18.713 4.969 1.00 42.66 108 SER A N 1
ATOM 902 C CA . SER A 1 108 ? -9.667 -19.009 5.034 1.00 42.66 108 SER A CA 1
ATOM 903 C C . SER A 1 108 ? -9.084 -18.624 6.412 1.00 42.66 108 SER A C 1
ATOM 905 O O . SER A 1 108 ? -9.162 -17.448 6.781 1.00 42.66 108 SER A O 1
ATOM 907 N N . PRO A 1 109 ? -8.504 -19.578 7.172 1.00 47.38 109 PRO A N 1
ATOM 908 C CA . PRO A 1 109 ? -7.721 -19.338 8.393 1.00 47.38 109 PRO A CA 1
ATOM 909 C C . PRO A 1 109 ? -6.308 -18.782 8.023 1.00 47.38 109 PRO A C 1
ATOM 911 O O . PRO A 1 109 ? -6.128 -18.334 6.888 1.00 47.38 109 PRO A O 1
ATOM 914 N N . PRO A 1 110 ? -5.333 -18.629 8.950 1.00 46.88 110 PRO A N 1
ATOM 915 C CA . PRO A 1 110 ? -4.312 -17.582 8.883 1.00 46.88 110 PRO A CA 1
ATOM 916 C C . PRO A 1 110 ? -3.424 -17.639 7.630 1.00 46.88 110 PRO A C 1
ATOM 918 O O . PRO A 1 110 ? -2.934 -18.673 7.195 1.00 46.88 110 PRO A O 1
ATOM 921 N N . GLN A 1 111 ? -3.211 -16.444 7.094 1.00 57.66 111 GLN A N 1
ATOM 922 C CA . GLN A 1 111 ? -2.530 -16.063 5.858 1.00 57.66 111 GLN A CA 1
ATOM 923 C C . GLN A 1 111 ? -1.081 -16.603 5.771 1.00 57.66 111 GLN A C 1
ATOM 925 O O . GLN A 1 111 ? -0.125 -15.885 6.060 1.00 57.66 111 GLN A O 1
ATOM 930 N N . THR A 1 112 ? -0.928 -17.858 5.344 1.00 56.62 112 THR A N 1
ATOM 931 C CA . THR A 1 112 ? 0.338 -18.481 4.905 1.00 56.62 112 THR A CA 1
ATOM 932 C C . THR A 1 112 ? -0.015 -19.658 3.989 1.00 56.62 112 THR A C 1
ATOM 934 O O . THR A 1 112 ? -0.353 -20.725 4.489 1.00 56.62 112 THR A O 1
ATOM 937 N N . PRO A 1 113 ? -0.100 -19.439 2.659 1.00 55.41 113 PRO A N 1
ATOM 938 C CA . PRO A 1 113 ? 0.974 -19.921 1.777 1.00 55.41 113 PRO A CA 1
ATOM 939 C C . PRO A 1 113 ? 1.202 -19.052 0.521 1.00 55.41 113 PRO A C 1
ATOM 941 O O . PRO A 1 113 ? 1.874 -19.476 -0.412 1.00 55.41 113 PRO A O 1
ATOM 944 N N . MET A 1 114 ? 0.683 -17.820 0.472 1.00 55.66 114 MET A N 1
ATOM 945 C CA . MET A 1 114 ? 0.829 -16.958 -0.715 1.00 55.66 114 MET A CA 1
ATOM 946 C C . MET A 1 114 ? 2.286 -16.512 -0.942 1.00 55.66 114 MET A C 1
ATOM 948 O O . MET A 1 114 ? 2.729 -16.406 -2.079 1.00 55.66 114 MET A O 1
ATOM 952 N N . LEU A 1 115 ? 3.058 -16.336 0.140 1.00 53.62 115 LEU A N 1
ATOM 953 C CA . LEU A 1 115 ? 4.499 -16.061 0.074 1.00 53.62 115 LEU A CA 1
ATOM 954 C C . LEU A 1 115 ? 5.278 -17.262 -0.492 1.00 53.62 115 LEU A C 1
ATOM 956 O O . LEU A 1 115 ? 6.203 -17.083 -1.272 1.00 53.62 115 LEU A O 1
ATOM 960 N N . LEU A 1 116 ? 4.877 -18.483 -0.123 1.00 54.59 116 LEU A N 1
ATOM 961 C CA . LEU A 1 116 ? 5.527 -19.714 -0.570 1.00 54.59 116 LEU A CA 1
ATOM 962 C C . LEU A 1 116 ? 5.230 -19.984 -2.052 1.00 54.59 116 LEU A C 1
ATOM 964 O O . LEU A 1 116 ? 6.139 -20.284 -2.815 1.00 54.59 116 LEU A O 1
ATOM 968 N N . LEU A 1 117 ? 3.976 -19.797 -2.475 1.00 56.56 117 LEU A N 1
ATOM 969 C CA . LEU A 1 117 ? 3.574 -19.911 -3.879 1.00 56.56 117 LEU A CA 1
ATOM 970 C C . LEU A 1 117 ? 4.233 -18.840 -4.759 1.00 56.56 117 LEU A C 1
ATOM 972 O O . LEU A 1 117 ? 4.601 -19.136 -5.890 1.00 56.56 117 LEU A O 1
ATOM 976 N N . LEU A 1 118 ? 4.447 -17.629 -4.235 1.00 60.31 118 LEU A N 1
ATOM 977 C CA . LEU A 1 118 ? 5.198 -16.576 -4.923 1.00 60.31 118 LEU A CA 1
ATOM 978 C C . LEU A 1 118 ? 6.682 -16.944 -5.082 1.00 60.31 118 LEU A C 1
ATOM 980 O O . LEU A 1 118 ? 7.228 -16.774 -6.165 1.00 60.31 118 LEU A O 1
ATOM 984 N N . ILE A 1 119 ? 7.321 -17.493 -4.042 1.00 65.25 119 ILE A N 1
ATOM 985 C CA . ILE A 1 119 ? 8.710 -17.985 -4.115 1.00 65.25 119 ILE A CA 1
ATOM 986 C C . ILE A 1 119 ? 8.829 -19.110 -5.156 1.00 65.25 119 ILE A C 1
ATOM 988 O O . ILE A 1 119 ? 9.749 -19.093 -5.971 1.00 65.25 119 ILE A O 1
ATOM 992 N N . ILE A 1 120 ? 7.872 -20.044 -5.182 1.00 69.19 120 ILE A N 1
ATOM 993 C CA . ILE A 1 120 ? 7.831 -21.141 -6.159 1.00 69.19 120 ILE A CA 1
ATOM 994 C C . ILE A 1 120 ? 7.604 -20.601 -7.582 1.00 69.19 120 ILE A C 1
ATOM 996 O O . ILE A 1 120 ? 8.307 -21.002 -8.502 1.00 69.19 120 ILE A O 1
ATOM 1000 N N . ALA A 1 121 ? 6.692 -19.645 -7.781 1.00 65.19 121 ALA A N 1
ATOM 1001 C CA . ALA A 1 121 ? 6.439 -19.041 -9.093 1.00 65.19 121 ALA A CA 1
ATOM 1002 C C . ALA A 1 121 ? 7.646 -18.242 -9.627 1.00 65.19 121 ALA A C 1
ATOM 1004 O O . ALA A 1 121 ? 7.959 -18.304 -10.819 1.00 65.19 121 ALA A O 1
ATOM 1005 N N . VAL A 1 122 ? 8.365 -17.533 -8.749 1.00 64.06 122 VAL A N 1
ATOM 1006 C CA . VAL A 1 122 ? 9.609 -16.822 -9.092 1.00 64.06 122 VAL A CA 1
ATOM 1007 C C . VAL A 1 122 ? 10.724 -17.809 -9.454 1.00 64.06 122 VAL A C 1
ATOM 1009 O O . VAL A 1 122 ? 11.406 -17.609 -10.457 1.00 64.06 122 VAL A O 1
ATOM 1012 N N . ALA A 1 123 ? 10.863 -18.912 -8.712 1.00 63.81 123 ALA A N 1
ATOM 1013 C CA . ALA A 1 123 ? 11.829 -19.965 -9.027 1.00 63.81 123 ALA A CA 1
ATOM 1014 C C . ALA A 1 123 ? 11.534 -20.649 -10.376 1.00 63.81 123 ALA A C 1
ATOM 1016 O O . ALA A 1 123 ? 12.452 -20.910 -11.151 1.00 63.81 123 ALA A O 1
ATOM 1017 N N . VAL A 1 124 ? 10.256 -20.878 -10.701 1.00 64.31 124 VAL A N 1
ATOM 1018 C CA . VAL A 1 124 ? 9.840 -21.480 -11.980 1.00 64.31 124 VAL A CA 1
ATOM 1019 C C . VAL A 1 124 ? 10.098 -20.529 -13.155 1.00 64.31 124 VAL A C 1
ATOM 1021 O O . VAL A 1 124 ? 10.576 -20.967 -14.200 1.00 64.31 124 VAL A O 1
ATOM 1024 N N . THR A 1 125 ? 9.884 -19.220 -12.984 1.00 56.53 125 THR A N 1
ATOM 1025 C CA . THR A 1 125 ? 10.117 -18.230 -14.056 1.00 56.53 125 THR A CA 1
ATOM 1026 C C . THR A 1 125 ? 11.613 -18.006 -14.339 1.00 56.53 125 THR A C 1
ATOM 1028 O O . THR A 1 125 ? 11.985 -17.733 -15.479 1.00 56.53 125 THR A O 1
ATOM 1031 N N . GLY A 1 126 ? 12.490 -18.205 -13.344 1.00 51.25 126 GLY A N 1
ATOM 1032 C CA . GLY A 1 126 ? 13.948 -18.143 -13.521 1.00 51.25 126 GLY A CA 1
ATOM 1033 C C . GLY A 1 126 ? 14.499 -19.172 -14.518 1.00 51.25 126 GLY A C 1
ATOM 1034 O O . GLY A 1 126 ? 15.409 -18.864 -15.281 1.00 51.25 126 GLY A O 1
ATOM 1035 N N . THR A 1 127 ? 13.884 -20.356 -14.610 1.00 53.81 127 THR A N 1
ATOM 1036 C CA . THR A 1 127 ? 14.347 -21.418 -15.526 1.00 53.81 127 THR A CA 1
ATOM 1037 C C . THR A 1 127 ? 14.093 -21.125 -17.009 1.00 53.81 127 THR A C 1
ATOM 1039 O O . THR A 1 127 ? 14.752 -21.700 -17.875 1.00 53.81 127 THR A O 1
ATOM 1042 N N . VAL A 1 128 ? 13.173 -20.206 -17.326 1.00 50.12 128 VAL A N 1
ATOM 1043 C CA . VAL A 1 128 ? 12.851 -19.834 -18.714 1.00 50.12 128 VAL A CA 1
ATOM 1044 C C . VAL A 1 128 ? 13.797 -18.745 -19.240 1.00 50.12 128 VAL A C 1
ATOM 1046 O O . VAL A 1 128 ? 14.059 -18.695 -20.439 1.00 50.12 128 VAL A O 1
ATOM 1049 N N . HIS A 1 129 ? 14.374 -17.915 -18.362 1.00 47.06 129 HIS A N 1
ATOM 1050 C CA . HIS A 1 129 ? 15.295 -16.841 -18.756 1.00 47.06 129 HIS A CA 1
ATOM 1051 C C . HIS A 1 129 ? 16.720 -17.347 -19.058 1.00 47.06 129 HIS A C 1
ATOM 1053 O O . HIS A 1 129 ? 17.347 -16.866 -20.000 1.00 47.06 129 HIS A O 1
ATOM 1059 N N . ASP A 1 130 ? 17.202 -18.382 -18.355 1.00 50.06 130 ASP A N 1
ATOM 1060 C CA . ASP A 1 130 ? 18.541 -18.963 -18.582 1.00 50.06 130 ASP A CA 1
ATOM 1061 C C . ASP A 1 130 ? 18.708 -19.598 -19.975 1.00 50.06 130 ASP A C 1
ATOM 1063 O O . ASP A 1 130 ? 19.803 -19.620 -20.539 1.00 50.06 130 ASP A O 1
ATOM 1067 N N . ARG A 1 131 ? 17.615 -20.065 -20.590 1.00 48.78 131 ARG A N 1
ATOM 1068 C CA . ARG A 1 131 ? 17.628 -20.642 -21.948 1.00 48.78 131 ARG A CA 1
ATOM 1069 C C . ARG A 1 131 ? 17.765 -19.587 -23.054 1.00 48.78 131 ARG A C 1
ATOM 1071 O O . ARG A 1 131 ? 18.099 -19.948 -24.178 1.00 48.78 131 ARG A O 1
ATOM 1078 N N . ALA A 1 132 ? 17.536 -18.305 -22.758 1.00 50.78 132 ALA A N 1
ATOM 1079 C CA . ALA A 1 132 ? 17.708 -17.219 -23.726 1.00 50.78 132 ALA A CA 1
ATOM 1080 C C . ALA A 1 132 ? 19.164 -16.719 -23.798 1.00 50.78 132 ALA A C 1
ATOM 1082 O O . ALA A 1 132 ? 19.591 -16.224 -24.841 1.00 50.78 132 ALA A O 1
ATOM 1083 N N . LEU A 1 133 ? 19.952 -16.891 -22.727 1.00 53.53 133 LEU A N 1
ATOM 1084 C CA . LEU A 1 133 ? 21.347 -16.438 -22.672 1.00 53.53 133 LEU A CA 1
ATOM 1085 C C . LEU A 1 133 ? 22.341 -17.400 -23.348 1.00 53.53 133 LEU A C 1
ATOM 1087 O O . LEU A 1 133 ? 23.447 -16.983 -23.690 1.00 53.53 133 LEU A O 1
ATOM 1091 N N . SER A 1 134 ? 21.968 -18.660 -23.606 1.00 52.94 134 SER A N 1
ATOM 1092 C CA . SER A 1 134 ? 22.864 -19.630 -24.258 1.00 52.94 134 SER A CA 1
ATOM 1093 C C . SER A 1 134 ? 22.973 -19.474 -25.783 1.00 52.94 134 SER A C 1
ATOM 1095 O O . SER A 1 134 ? 23.721 -20.219 -26.409 1.00 52.94 134 SER A O 1
ATOM 1097 N N . LEU A 1 135 ? 22.259 -18.521 -26.397 1.00 56.00 135 LEU A N 1
ATOM 1098 C CA . LEU A 1 135 ? 22.329 -18.224 -27.840 1.00 56.00 135 LEU A CA 1
ATOM 1099 C C . LEU A 1 135 ? 23.030 -16.887 -28.162 1.00 56.00 135 LEU A C 1
ATOM 1101 O O . LEU A 1 135 ? 23.067 -16.467 -29.316 1.00 56.00 135 LEU A O 1
ATOM 1105 N N . GLY A 1 136 ? 23.610 -16.217 -27.161 1.00 52.88 136 GLY A N 1
ATOM 1106 C CA . GLY A 1 136 ? 24.224 -14.893 -27.305 1.00 52.88 136 GLY A CA 1
ATOM 1107 C C . GLY A 1 136 ? 25.654 -14.778 -27.875 1.00 52.88 136 GLY A C 1
ATOM 1108 O O . GLY A 1 136 ? 25.991 -13.668 -28.294 1.00 52.88 136 GLY A O 1
ATOM 1109 N N . PRO A 1 137 ? 26.532 -15.807 -27.949 1.00 56.09 137 PRO A N 1
ATOM 1110 C CA . PRO A 1 137 ? 27.933 -15.546 -28.291 1.00 56.09 137 PRO A CA 1
ATOM 1111 C C . PRO A 1 137 ? 28.198 -15.349 -29.795 1.00 56.09 137 PRO A C 1
ATOM 1113 O O . PRO A 1 137 ? 29.352 -15.255 -30.196 1.00 56.09 137 PRO A O 1
ATOM 1116 N N . ALA A 1 138 ? 27.170 -15.230 -30.642 1.00 54.59 138 ALA A N 1
ATOM 1117 C CA . ALA A 1 138 ? 27.353 -14.982 -32.075 1.00 54.59 138 ALA A CA 1
ATOM 1118 C C . ALA A 1 138 ? 27.537 -13.492 -32.442 1.00 54.59 138 ALA A C 1
ATOM 1120 O O . ALA A 1 138 ? 28.028 -13.193 -33.526 1.00 54.59 138 ALA A O 1
ATOM 1121 N N . PHE A 1 139 ? 27.180 -12.544 -31.564 1.00 53.88 139 PHE A N 1
ATOM 1122 C CA . PHE A 1 139 ? 27.153 -11.114 -31.926 1.00 53.88 139 PHE A CA 1
ATOM 1123 C C . PHE A 1 139 ? 28.439 -10.336 -31.579 1.00 53.88 139 PHE A C 1
ATOM 1125 O O . PHE A 1 139 ? 28.632 -9.218 -32.052 1.00 53.88 139 PHE A O 1
ATOM 1132 N N . GLY A 1 140 ? 29.340 -10.915 -30.775 1.00 47.91 140 GLY A N 1
ATOM 1133 C CA . GLY A 1 140 ? 30.586 -10.257 -30.350 1.00 47.91 140 GLY A CA 1
ATOM 1134 C C . GLY A 1 140 ? 31.698 -10.271 -31.405 1.00 47.91 140 GLY A C 1
ATOM 1135 O O . GLY A 1 140 ? 32.426 -9.292 -31.540 1.00 47.91 140 GLY A O 1
ATOM 1136 N N . ALA A 1 141 ? 31.787 -11.336 -32.206 1.00 52.81 141 ALA A N 1
ATOM 1137 C CA . ALA A 1 141 ? 32.861 -11.514 -33.188 1.00 52.81 141 ALA A CA 1
ATOM 1138 C C . ALA A 1 141 ? 32.758 -10.572 -34.407 1.00 52.81 141 ALA A C 1
ATOM 1140 O O . ALA A 1 141 ? 33.735 -10.379 -35.124 1.00 52.81 141 ALA A O 1
ATOM 1141 N N . ALA A 1 142 ? 31.600 -9.945 -34.642 1.00 53.38 142 ALA A N 1
ATOM 1142 C CA . ALA A 1 142 ? 31.403 -9.037 -35.774 1.00 53.38 142 ALA A CA 1
ATOM 1143 C C . ALA A 1 142 ? 31.955 -7.618 -35.533 1.00 53.38 142 ALA A C 1
ATOM 1145 O O . ALA A 1 142 ? 32.140 -6.864 -36.486 1.00 53.38 142 ALA A O 1
ATOM 1146 N N . ARG A 1 143 ? 32.229 -7.232 -34.277 1.00 51.69 143 ARG A N 1
ATOM 1147 C CA . ARG A 1 143 ? 32.656 -5.862 -33.944 1.00 51.69 143 ARG A CA 1
ATOM 1148 C C . ARG A 1 143 ? 34.149 -5.614 -34.182 1.00 51.69 143 ARG A C 1
ATOM 1150 O O . ARG A 1 143 ? 34.531 -4.473 -34.415 1.00 51.69 143 ARG A O 1
ATOM 1157 N N . GLU A 1 144 ? 34.977 -6.657 -34.180 1.00 51.06 144 GLU A N 1
ATOM 1158 C CA . GLU A 1 144 ? 36.422 -6.531 -34.436 1.00 51.06 144 GLU A CA 1
ATOM 1159 C C . GLU A 1 144 ? 36.773 -6.512 -35.933 1.00 51.06 144 GLU A C 1
ATOM 1161 O O . GLU A 1 144 ? 37.807 -5.973 -36.316 1.00 51.06 144 GLU A O 1
ATOM 1166 N N . ALA A 1 145 ? 35.883 -6.987 -36.808 1.00 54.16 145 ALA A N 1
ATOM 1167 C CA . ALA A 1 145 ? 36.106 -6.981 -38.257 1.00 54.16 145 ALA A CA 1
ATOM 1168 C C . ALA A 1 145 ? 35.908 -5.600 -38.927 1.00 54.16 145 ALA A C 1
ATOM 1170 O O . ALA A 1 145 ? 36.194 -5.452 -40.111 1.00 54.16 145 ALA A O 1
ATOM 1171 N N . GLY A 1 146 ? 35.421 -4.587 -38.197 1.00 49.53 146 GLY A N 1
ATOM 1172 C CA . GLY A 1 146 ? 35.109 -3.254 -38.737 1.00 49.53 146 GLY A CA 1
ATOM 1173 C C . GLY A 1 146 ? 36.197 -2.187 -38.556 1.00 49.53 146 GLY A C 1
ATOM 1174 O O . GLY A 1 146 ? 35.964 -1.037 -38.911 1.00 49.53 146 GLY A O 1
ATOM 1175 N N . SER A 1 147 ? 37.358 -2.530 -37.989 1.00 53.69 147 SER A N 1
ATOM 1176 C CA . SER A 1 147 ? 38.449 -1.586 -37.692 1.00 53.69 147 SER A CA 1
ATOM 1177 C C . SER A 1 147 ? 39.633 -1.738 -38.658 1.00 53.69 147 SER A C 1
ATOM 1179 O O . SER A 1 147 ? 40.761 -1.961 -38.223 1.00 53.69 147 SER A O 1
ATOM 1181 N N . TYR A 1 148 ? 39.400 -1.612 -39.966 1.00 48.09 148 TYR A N 1
ATOM 1182 C CA . TYR A 1 148 ? 40.483 -1.478 -40.946 1.00 48.09 148 TYR A CA 1
ATOM 1183 C C . TYR A 1 148 ? 40.140 -0.436 -42.021 1.00 48.09 148 TYR A C 1
ATOM 1185 O O . TYR A 1 148 ? 39.082 -0.503 -42.638 1.00 48.09 148 TYR A O 1
ATOM 1193 N N . HIS A 1 149 ? 41.108 0.458 -42.258 1.00 50.09 149 HIS A N 1
ATOM 1194 C CA . HIS A 1 149 ? 41.228 1.450 -43.337 1.00 50.09 149 HIS A CA 1
ATOM 1195 C C . HIS A 1 149 ? 40.467 2.780 -43.214 1.00 50.09 149 HIS A C 1
ATOM 1197 O O . HIS A 1 149 ? 39.547 3.053 -43.975 1.00 50.09 149 HIS A O 1
ATOM 1203 N N . GLU A 1 150 ? 40.990 3.677 -42.374 1.00 55.78 150 GLU A N 1
ATOM 1204 C CA . GLU A 1 150 ? 40.972 5.116 -42.675 1.00 55.78 150 GLU A CA 1
ATOM 1205 C C . GLU A 1 150 ? 42.384 5.487 -43.174 1.00 55.78 150 GLU A C 1
ATOM 1207 O O . GLU A 1 150 ? 43.358 5.400 -42.423 1.00 55.78 150 GLU A O 1
ATOM 1212 N N . CYS A 1 151 ? 42.519 5.775 -44.474 1.00 51.97 151 CYS A N 1
ATOM 1213 C CA . CYS A 1 151 ? 43.786 6.103 -45.133 1.00 51.97 151 CYS A CA 1
ATOM 1214 C C . CYS A 1 151 ? 44.088 7.607 -45.051 1.00 51.97 151 CYS A C 1
ATOM 1216 O O . CYS A 1 151 ? 43.239 8.443 -45.349 1.00 51.97 151 CYS A O 1
ATOM 1218 N N . ASP A 1 152 ? 45.336 7.917 -44.715 1.00 51.47 152 ASP A N 1
ATOM 1219 C CA . ASP A 1 152 ? 45.935 9.252 -44.640 1.00 51.47 152 ASP A CA 1
ATOM 1220 C C . ASP A 1 152 ? 46.132 9.856 -46.054 1.00 51.47 152 ASP A C 1
ATOM 1222 O O . ASP A 1 152 ? 46.810 9.235 -46.885 1.00 51.47 152 ASP A O 1
ATOM 1226 N N . PRO A 1 153 ? 45.560 11.027 -46.404 1.00 50.84 153 PRO A N 1
ATOM 1227 C CA . PRO A 1 153 ? 45.755 11.611 -47.723 1.00 50.84 153 PRO A CA 1
ATOM 1228 C C . PRO A 1 153 ? 47.026 12.472 -47.752 1.00 50.84 153 PRO A C 1
ATOM 1230 O O . PRO A 1 153 ? 47.012 13.675 -47.479 1.00 50.84 153 PRO A O 1
ATOM 1233 N N . ILE A 1 154 ? 48.131 11.852 -48.173 1.00 50.69 154 ILE A N 1
ATOM 1234 C CA . ILE A 1 154 ? 49.329 12.554 -48.644 1.00 50.69 154 ILE A CA 1
ATOM 1235 C C . ILE A 1 154 ? 48.975 13.395 -49.880 1.00 50.69 154 ILE A C 1
ATOM 1237 O O . ILE A 1 154 ? 48.559 12.901 -50.928 1.00 50.69 154 ILE A O 1
ATOM 1241 N N . ASN A 1 155 ? 49.187 14.700 -49.732 1.00 48.41 155 ASN A N 1
ATOM 1242 C CA . ASN A 1 155 ? 49.121 15.733 -50.754 1.00 48.41 155 ASN A CA 1
ATOM 1243 C C . ASN A 1 155 ? 50.188 15.505 -51.846 1.00 48.41 155 ASN A C 1
ATOM 1245 O O . ASN A 1 155 ? 51.336 15.921 -51.701 1.00 48.41 155 ASN A O 1
ATOM 1249 N N . HIS A 1 156 ? 49.799 14.874 -52.956 1.00 50.06 156 HIS A N 1
ATOM 1250 C CA . HIS A 1 156 ? 50.554 14.862 -54.211 1.00 50.06 156 HIS A CA 1
ATOM 1251 C C . HIS A 1 156 ? 49.885 15.800 -55.226 1.00 50.06 156 HIS A C 1
ATOM 1253 O O . HIS A 1 156 ? 48.937 15.423 -55.914 1.00 50.06 156 HIS A O 1
ATOM 1259 N N . LYS A 1 157 ? 50.406 17.025 -55.368 1.00 51.62 157 LYS A N 1
ATOM 1260 C CA . LYS A 1 157 ? 50.150 17.866 -56.545 1.00 51.62 157 LYS A CA 1
ATOM 1261 C C . LYS A 1 157 ? 51.322 17.784 -57.524 1.00 51.62 157 LYS A C 1
ATOM 1263 O O . LYS A 1 157 ? 52.396 18.304 -57.254 1.00 51.62 157 LYS A O 1
ATOM 1268 N N . GLY A 1 158 ? 51.039 17.189 -58.683 1.00 47.78 158 GLY A N 1
ATOM 1269 C CA . GLY A 1 158 ? 51.378 17.770 -59.984 1.00 47.78 158 GLY A CA 1
ATOM 1270 C C . GLY A 1 158 ? 52.797 17.577 -60.511 1.00 47.78 158 GLY A C 1
ATOM 1271 O O . GLY A 1 158 ? 53.559 18.534 -60.587 1.00 47.78 158 GLY A O 1
ATOM 1272 N N . ALA A 1 159 ? 53.096 16.379 -61.014 1.00 45.62 159 ALA A N 1
ATOM 1273 C CA . ALA A 1 159 ? 54.066 16.218 -62.093 1.00 45.62 159 ALA A CA 1
ATOM 1274 C C . ALA A 1 159 ? 53.403 16.644 -63.418 1.00 45.62 159 ALA A C 1
ATOM 1276 O O . ALA A 1 159 ? 52.533 15.942 -63.930 1.00 45.62 159 ALA A O 1
ATOM 1277 N N . HIS A 1 160 ? 53.798 17.796 -63.964 1.00 51.34 160 HIS A N 1
ATOM 1278 C CA . HIS A 1 160 ? 53.526 18.158 -65.356 1.00 51.34 160 HIS A CA 1
ATOM 1279 C C . HIS A 1 160 ? 54.773 17.871 -66.201 1.00 51.34 160 HIS A C 1
ATOM 1281 O O . HIS A 1 160 ? 55.844 18.428 -65.970 1.00 51.34 160 HIS A O 1
ATOM 1287 N N . HIS A 1 161 ? 54.606 16.964 -67.164 1.00 47.22 161 HIS A N 1
ATOM 1288 C CA . HIS A 1 161 ? 55.534 16.681 -68.258 1.00 47.22 161 HIS A CA 1
ATOM 1289 C C . HIS A 1 161 ? 55.747 17.917 -69.162 1.00 47.22 161 HIS A C 1
ATOM 1291 O O . HIS A 1 161 ? 54.819 18.703 -69.344 1.00 47.22 161 HIS A O 1
ATOM 1297 N N . GLY A 1 162 ? 56.969 18.061 -69.708 1.00 44.56 162 GLY A N 1
ATOM 1298 C CA . GLY A 1 162 ? 57.427 19.132 -70.625 1.00 44.56 162 GLY A CA 1
ATOM 1299 C C . GLY A 1 162 ? 56.853 19.034 -72.050 1.00 44.56 162 GLY A C 1
ATOM 1300 O O . GLY A 1 162 ? 55.707 18.616 -72.185 1.00 44.56 162 GLY A O 1
ATOM 1301 N N . PRO A 1 163 ? 57.600 19.315 -73.143 1.00 49.59 163 PRO A N 1
ATOM 1302 C CA . PRO A 1 163 ? 58.884 20.017 -73.316 1.00 49.59 163 PRO A CA 1
ATOM 1303 C C . PRO A 1 163 ? 58.751 21.258 -74.239 1.00 49.59 163 PRO A C 1
ATOM 1305 O O . PRO A 1 163 ? 57.762 21.381 -74.955 1.00 49.59 163 PRO A O 1
ATOM 1308 N N . GLN A 1 164 ? 59.764 22.129 -74.313 1.00 49.31 164 GLN A N 1
ATOM 1309 C CA . GLN A 1 164 ? 60.010 22.976 -75.495 1.00 49.31 164 GLN A CA 1
ATOM 1310 C C . GLN A 1 164 ? 61.526 23.207 -75.652 1.00 49.31 164 GLN A C 1
ATOM 1312 O O . GLN A 1 164 ? 62.157 23.750 -74.749 1.00 49.31 164 GLN A O 1
ATOM 1317 N N . ILE A 1 165 ? 62.050 22.647 -76.750 1.00 45.75 165 ILE A N 1
ATOM 1318 C CA . ILE A 1 165 ? 63.119 23.111 -77.666 1.00 45.75 165 ILE A CA 1
ATOM 1319 C C . ILE A 1 165 ? 63.977 24.306 -77.239 1.00 45.75 165 ILE A C 1
ATOM 1321 O O . ILE A 1 165 ? 63.404 25.390 -76.997 1.00 45.75 165 ILE A O 1
#

Foldseek 3Di:
DVVLLVQLVVLLVVQVCQCVVCVPDDDCDDPNVFAVCSNLLSVLSNLVVVCVVPVDPVSLVVSVVSVVVVVVVLVVVLVVVCVVDVCVVVSPVNYHHHGTCVPPDPDDPDDPDPVVVSVVVSVVVVVVVVVVVVVPPPPVVVVVVPPDDPDDDDDDDDDDDDDDD